Protein AF-A0A356V2R7-F1 (afdb_monomer)

Sequence (114 aa):
MRAAVLNFTGGRENWGCQATSIGLYRFLKHVLNPQGFTKIDTIPYPPSHLQDVWHQKIHGKRIRRILASQDPSLADLKFLEGLCRSRFRHYVDIVKNADVVFFQGEGTMGASKL

pLDDT: mean 82.1, std 17.22, range [33.69, 97.38]

Structure (mmCIF, N/CA/C/O backbone):
data_AF-A0A356V2R7-F1
#
_entry.id   AF-A0A356V2R7-F1
#
loop_
_atom_site.group_PDB
_atom_site.id
_atom_site.type_symbol
_atom_site.label_atom_id
_atom_site.label_alt_id
_atom_site.label_comp_id
_atom_site.label_asym_id
_atom_site.label_entity_id
_atom_site.label_seq_id
_atom_site.pdbx_PDB_ins_code
_atom_site.Cartn_x
_atom_site.Cartn_y
_atom_site.Cartn_z
_atom_site.occupancy
_atom_site.B_iso_or_equiv
_atom_site.auth_seq_id
_atom_site.auth_comp_id
_atom_site.auth_asym_id
_atom_site.auth_atom_id
_atom_site.pdbx_PDB_model_num
ATOM 1 N N . MET A 1 1 ? -12.300 -9.140 13.069 1.00 85.62 1 MET A N 1
ATOM 2 C CA . MET A 1 1 ? -11.908 -8.674 11.725 1.00 85.62 1 MET A CA 1
ATOM 3 C C . MET A 1 1 ? -10.811 -7.622 11.849 1.00 85.62 1 MET A C 1
ATOM 5 O O . MET A 1 1 ? -10.871 -6.794 12.754 1.00 85.62 1 MET A O 1
ATOM 9 N N . ARG A 1 2 ? -9.791 -7.660 10.998 1.00 90.69 2 ARG A N 1
ATOM 10 C CA . ARG A 1 2 ? -8.675 -6.710 10.957 1.00 90.69 2 ARG A CA 1
ATOM 11 C C . ARG A 1 2 ? -8.865 -5.767 9.779 1.00 90.69 2 ARG A C 1
ATOM 13 O O . ARG A 1 2 ? -8.989 -6.222 8.647 1.00 90.69 2 ARG A O 1
ATOM 20 N N . ALA A 1 3 ? -8.861 -4.469 10.045 1.00 91.12 3 ALA A N 1
ATOM 21 C CA . ALA A 1 3 ? -8.908 -3.449 9.009 1.00 91.12 3 ALA A CA 1
ATOM 22 C C . ALA A 1 3 ? -7.549 -2.762 8.860 1.00 91.12 3 ALA A C 1
ATOM 24 O O . ALA A 1 3 ? -6.872 -2.503 9.857 1.00 91.12 3 ALA A O 1
ATOM 25 N N . ALA A 1 4 ? -7.190 -2.409 7.629 1.00 92.44 4 ALA A N 1
ATOM 26 C CA . ALA A 1 4 ? -6.091 -1.496 7.335 1.00 92.44 4 ALA A CA 1
ATOM 27 C C . ALA A 1 4 ? -6.629 -0.238 6.642 1.00 92.44 4 ALA A C 1
ATOM 29 O O . ALA A 1 4 ? -7.406 -0.340 5.696 1.00 92.44 4 ALA A O 1
ATOM 30 N N . VAL A 1 5 ? -6.212 0.943 7.095 1.00 90.25 5 VAL A N 1
ATOM 31 C CA . VAL A 1 5 ? -6.536 2.230 6.460 1.00 90.25 5 VAL A CA 1
ATOM 32 C C . VAL A 1 5 ? -5.282 2.767 5.784 1.00 90.25 5 VAL A C 1
ATOM 34 O O . VAL A 1 5 ? -4.314 3.110 6.463 1.00 90.25 5 VAL A O 1
ATOM 37 N N . LEU A 1 6 ? -5.292 2.820 4.455 1.00 88.75 6 LEU A N 1
ATOM 38 C CA . LEU A 1 6 ? -4.206 3.363 3.639 1.00 88.75 6 LEU A CA 1
ATOM 39 C C . LEU A 1 6 ? -4.332 4.881 3.481 1.00 88.75 6 LEU A C 1
ATOM 41 O O . LEU A 1 6 ? -5.439 5.417 3.501 1.00 88.75 6 LEU A O 1
ATOM 45 N N . ASN A 1 7 ? -3.192 5.545 3.257 1.00 83.38 7 ASN A N 1
ATOM 46 C CA . ASN A 1 7 ? -3.078 6.998 3.083 1.00 83.38 7 ASN A CA 1
ATOM 47 C C . ASN A 1 7 ? -3.623 7.793 4.278 1.00 83.38 7 ASN A C 1
ATOM 49 O O . ASN A 1 7 ? -4.319 8.795 4.124 1.00 83.38 7 ASN A O 1
ATOM 53 N N . PHE A 1 8 ? -3.303 7.347 5.491 1.00 84.12 8 PHE A N 1
ATOM 54 C CA . PHE A 1 8 ? -3.727 8.025 6.706 1.00 84.12 8 PHE A CA 1
ATOM 55 C C . PHE A 1 8 ? -2.965 9.350 6.877 1.00 84.12 8 PHE A C 1
ATOM 57 O O . PHE A 1 8 ? -1.759 9.356 7.131 1.00 84.12 8 PHE A O 1
ATOM 64 N N . THR A 1 9 ? -3.665 10.479 6.768 1.00 78.06 9 THR A N 1
ATOM 65 C CA . THR A 1 9 ? -3.107 11.843 6.892 1.00 78.06 9 THR A CA 1
ATOM 66 C C . THR A 1 9 ? -3.476 12.518 8.218 1.00 78.06 9 THR A C 1
ATOM 68 O O . THR A 1 9 ? -3.119 13.671 8.475 1.00 78.06 9 THR A O 1
ATOM 71 N N . GLY A 1 10 ? -4.162 11.791 9.106 1.00 75.94 10 GLY A N 1
ATOM 72 C CA . GLY A 1 10 ? -4.596 12.285 10.407 1.00 75.94 10 GLY A CA 1
ATOM 73 C C . GLY A 1 10 ? -5.749 13.282 10.298 1.00 75.94 10 GLY A C 1
ATOM 74 O O . GLY A 1 10 ? -6.819 12.951 9.786 1.00 75.94 10 GLY A O 1
ATOM 75 N N . GLY A 1 11 ? -5.549 14.476 10.862 1.00 61.41 11 GLY A N 1
ATOM 76 C CA . GLY A 1 11 ? -6.541 15.556 10.883 1.00 61.41 11 GLY A CA 1
ATOM 77 C C . GLY A 1 11 ? -6.471 16.490 9.678 1.00 61.41 11 GLY A C 1
ATOM 78 O O . GLY A 1 11 ? -7.242 17.440 9.617 1.00 61.41 11 GLY A O 1
ATOM 79 N N . ARG A 1 12 ? -5.546 16.252 8.739 1.00 56.88 12 ARG A N 1
ATOM 80 C CA . ARG A 1 12 ? -5.516 17.008 7.489 1.00 56.88 12 ARG A CA 1
ATOM 81 C C . ARG A 1 12 ? -6.731 16.630 6.652 1.00 56.88 12 ARG A C 1
ATOM 83 O O . ARG A 1 12 ? -7.022 15.452 6.457 1.00 56.88 12 ARG A O 1
ATOM 90 N N . GLU A 1 13 ? -7.434 17.647 6.179 1.00 54.03 13 GLU A N 1
ATOM 91 C CA . GLU A 1 13 ? -8.435 17.480 5.137 1.00 54.03 13 GLU A CA 1
ATOM 92 C C . GLU A 1 13 ? -7.718 17.015 3.870 1.00 54.03 13 GLU A C 1
ATOM 94 O O . GLU A 1 13 ? -6.728 17.614 3.437 1.00 54.03 13 GLU A O 1
ATOM 99 N N . ASN A 1 14 ? -8.190 15.919 3.287 1.00 53.53 14 ASN A N 1
ATOM 100 C CA . ASN A 1 14 ? -7.690 15.480 1.996 1.00 53.53 14 ASN A CA 1
ATOM 101 C C . ASN A 1 14 ? -8.440 16.278 0.927 1.00 53.53 14 ASN A C 1
ATOM 103 O O . ASN A 1 14 ? -9.578 15.952 0.606 1.00 53.53 14 ASN A O 1
ATOM 107 N N . TRP A 1 15 ? -7.799 17.347 0.441 1.00 54.00 15 TRP A N 1
ATOM 108 C CA . TRP A 1 15 ? -8.032 18.038 -0.838 1.00 54.00 15 TRP A CA 1
ATOM 109 C C . TRP A 1 15 ? -9.449 17.877 -1.422 1.00 54.00 15 TRP A C 1
ATOM 111 O O . TRP A 1 15 ? -9.658 17.169 -2.404 1.00 54.00 15 TRP A O 1
ATOM 121 N N . GLY A 1 16 ? -10.424 18.552 -0.802 1.00 47.34 16 GLY A N 1
ATOM 122 C CA . GLY A 1 16 ? -11.814 18.628 -1.276 1.00 47.34 16 GLY A CA 1
ATOM 123 C C . GLY A 1 16 ? -12.794 17.652 -0.615 1.00 47.34 16 GLY A C 1
ATOM 124 O O . GLY A 1 16 ? -13.996 17.764 -0.840 1.00 47.34 16 GLY A O 1
ATOM 125 N N . CYS A 1 17 ? -12.320 16.736 0.232 1.00 50.31 17 CYS A N 1
ATOM 126 C CA . CYS A 1 17 ? -13.164 15.862 1.038 1.00 50.31 17 CYS A CA 1
ATOM 127 C C . CYS A 1 17 ? -13.135 16.312 2.506 1.00 50.31 17 CYS A C 1
ATOM 129 O O . CYS A 1 17 ? -12.089 16.284 3.154 1.00 50.31 17 CYS A O 1
ATOM 131 N N . GLN A 1 18 ? -14.298 16.683 3.054 1.00 52.25 18 GLN A N 1
ATOM 132 C CA . GLN A 1 18 ? -14.465 17.030 4.477 1.00 52.25 18 GLN A CA 1
ATOM 133 C C . GLN A 1 18 ? -14.203 15.833 5.420 1.00 52.25 18 GLN A C 1
ATOM 135 O O . GLN A 1 18 ? -14.112 15.988 6.638 1.00 52.25 18 GLN A O 1
ATOM 140 N N . ALA A 1 19 ? -14.072 14.618 4.872 1.00 60.78 19 ALA A N 1
ATOM 141 C CA . ALA A 1 19 ? -13.756 13.416 5.627 1.00 60.78 19 ALA A CA 1
ATOM 142 C C . ALA A 1 19 ? -12.239 13.288 5.851 1.00 60.78 19 ALA A C 1
ATOM 144 O O . ALA A 1 19 ? -11.492 12.813 4.995 1.00 60.78 19 ALA A O 1
ATOM 145 N N . THR A 1 20 ? -11.783 13.678 7.041 1.00 72.06 20 THR A N 1
ATOM 146 C CA . THR A 1 20 ? -10.406 13.434 7.494 1.00 72.06 20 THR A CA 1
ATOM 147 C C . THR A 1 20 ? -10.168 11.943 7.755 1.00 72.06 20 THR A C 1
ATOM 149 O O . THR A 1 20 ? -11.095 11.197 8.093 1.00 72.06 20 THR A O 1
ATOM 152 N N . SER A 1 21 ? -8.915 11.487 7.673 1.00 75.56 21 SER A N 1
ATOM 153 C CA . SER A 1 21 ? -8.547 10.120 8.077 1.00 75.56 21 SER A CA 1
ATOM 154 C C . SER A 1 21 ? -8.939 9.810 9.529 1.00 75.56 21 SER A C 1
ATOM 156 O O . SER A 1 21 ? -9.336 8.685 9.837 1.00 75.56 21 SER A O 1
ATOM 158 N N . ILE A 1 22 ? -8.909 10.810 10.420 1.00 80.56 22 ILE A N 1
ATOM 159 C CA . ILE A 1 22 ? -9.418 10.686 11.797 1.00 80.56 22 ILE A CA 1
ATOM 160 C C . ILE A 1 22 ? -10.935 10.481 11.830 1.00 80.56 22 ILE A C 1
ATOM 162 O O . ILE A 1 22 ? -11.413 9.671 12.625 1.00 80.56 22 ILE A O 1
ATOM 166 N N . GLY A 1 23 ? -11.693 11.186 10.988 1.00 79.12 23 GLY A N 1
ATOM 167 C CA . GLY A 1 23 ? -13.139 11.003 10.863 1.00 79.12 23 GLY A CA 1
ATOM 168 C C . GLY A 1 23 ? -13.494 9.574 10.457 1.00 79.12 23 GLY A C 1
ATOM 169 O O . GLY A 1 23 ? -14.286 8.924 11.141 1.00 79.12 23 GLY A O 1
ATOM 170 N N . LEU A 1 24 ? -12.824 9.047 9.426 1.00 83.00 24 LEU A N 1
ATOM 171 C CA . LEU A 1 24 ? -12.972 7.650 9.009 1.00 83.00 24 LEU A CA 1
ATOM 172 C C . LEU A 1 24 ? -12.609 6.688 10.146 1.00 83.00 24 LEU A C 1
ATOM 174 O O . LEU A 1 24 ? -13.402 5.818 10.487 1.00 83.00 24 LEU A O 1
ATOM 178 N N . TYR A 1 25 ? -11.451 6.863 10.784 1.00 85.19 25 TYR A N 1
ATOM 179 C CA . TYR A 1 25 ? -11.039 6.003 11.895 1.00 85.19 25 TYR A CA 1
ATOM 180 C C . TYR A 1 25 ? -12.061 5.999 13.038 1.00 85.19 25 TYR A C 1
ATOM 182 O O . TYR A 1 25 ? -12.401 4.937 13.557 1.00 85.19 25 TYR A O 1
ATOM 190 N N . ARG A 1 26 ? -12.593 7.170 13.414 1.00 84.62 26 ARG A N 1
ATOM 191 C CA . ARG A 1 26 ? -13.637 7.285 14.444 1.00 84.62 26 ARG A CA 1
ATOM 192 C C . ARG A 1 26 ? -14.921 6.584 14.022 1.00 84.62 26 ARG A C 1
ATOM 194 O O . ARG A 1 26 ? -15.492 5.864 14.834 1.00 84.62 26 ARG A O 1
ATOM 201 N N . PHE A 1 27 ? -15.348 6.747 12.774 1.00 83.62 27 PHE A N 1
ATOM 202 C CA . PHE A 1 27 ? -16.510 6.046 12.235 1.00 83.62 27 PHE A CA 1
ATOM 203 C C . PHE A 1 27 ? -16.325 4.523 12.308 1.00 83.62 27 PHE A C 1
ATOM 205 O O . PHE A 1 27 ? -17.151 3.828 12.898 1.00 83.62 27 PHE A O 1
ATOM 212 N N . LEU A 1 28 ? -15.192 4.006 11.827 1.00 85.06 28 LEU A N 1
ATOM 213 C CA . LEU A 1 28 ? -14.878 2.576 11.895 1.00 85.06 28 LEU A CA 1
ATOM 214 C C . LEU A 1 28 ? -14.826 2.070 13.348 1.00 85.06 28 LEU A C 1
ATOM 216 O O . LEU A 1 28 ? -15.349 1.002 13.656 1.00 85.06 28 LEU A O 1
ATOM 220 N N . LYS A 1 29 ? -14.230 2.848 14.257 1.00 83.62 29 LYS A N 1
ATOM 221 C CA . LYS A 1 29 ? -14.025 2.469 15.663 1.00 83.62 29 LYS A CA 1
ATOM 222 C C . LYS A 1 29 ? -15.259 2.620 16.554 1.00 83.62 29 LYS A C 1
ATOM 224 O O . LYS A 1 29 ? -15.325 1.961 17.589 1.00 83.62 29 LYS A O 1
ATOM 229 N N . HIS A 1 30 ? -16.201 3.493 16.222 1.00 80.50 30 HIS A N 1
ATOM 230 C CA . HIS A 1 30 ? -17.327 3.801 17.111 1.00 80.50 30 HIS A CA 1
ATOM 231 C C . HIS A 1 30 ? -18.684 3.464 16.507 1.00 80.50 30 HIS A C 1
ATOM 233 O O . HIS A 1 30 ? -19.578 3.071 17.246 1.00 80.50 30 HIS A O 1
ATOM 239 N N . VAL A 1 31 ? -18.829 3.562 15.186 1.00 76.25 31 VAL A N 1
ATOM 240 C CA . VAL A 1 31 ? -20.090 3.259 14.497 1.00 76.25 31 VAL A CA 1
ATOM 241 C C . VAL A 1 31 ? -20.101 1.818 13.996 1.00 76.25 31 VAL A C 1
ATOM 243 O O . VAL A 1 31 ? -21.089 1.119 14.191 1.00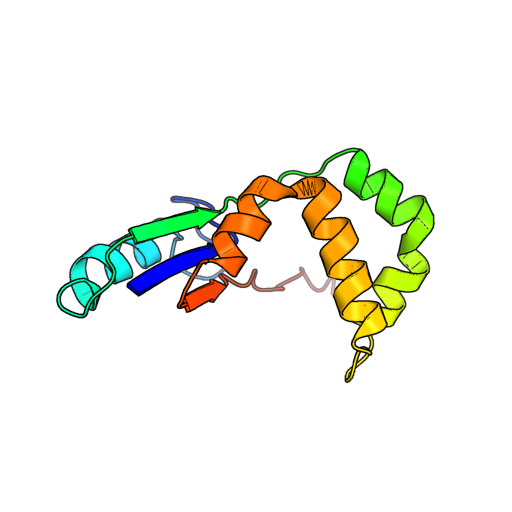 76.25 31 VAL A O 1
ATOM 246 N N . LEU A 1 32 ? -18.990 1.342 13.421 1.00 73.44 32 LEU A N 1
ATOM 247 C CA . LEU A 1 32 ? -18.891 -0.033 12.908 1.00 73.44 32 LEU A CA 1
ATOM 248 C C . LEU A 1 32 ? -18.280 -1.037 13.897 1.00 73.44 32 LEU A C 1
ATOM 250 O O . LEU A 1 32 ? -18.330 -2.240 13.675 1.00 73.44 32 LEU A O 1
ATOM 254 N N . ASN A 1 33 ? -17.701 -0.589 15.009 1.00 63.59 33 ASN A N 1
ATOM 255 C CA . ASN A 1 33 ? -17.074 -1.491 15.980 1.00 63.59 33 ASN A CA 1
ATOM 256 C C . ASN A 1 33 ? -18.044 -2.412 16.747 1.00 63.59 33 ASN A C 1
ATOM 258 O O . ASN A 1 33 ? -17.660 -3.553 17.000 1.00 63.59 33 ASN A O 1
ATOM 262 N N . PRO A 1 34 ? -19.317 -2.043 17.012 1.00 62.00 34 PRO A N 1
ATOM 263 C CA . PRO A 1 34 ? -20.311 -3.022 17.461 1.00 62.00 34 PRO A CA 1
ATOM 264 C C . PRO A 1 34 ? -20.481 -4.218 16.496 1.00 62.00 34 PRO A C 1
ATOM 266 O O . PRO A 1 34 ? -21.120 -5.199 16.858 1.00 62.00 34 PRO A O 1
ATOM 269 N N . GLN A 1 35 ? -19.909 -4.147 15.283 1.00 61.00 35 GLN A N 1
ATOM 270 C CA . GLN A 1 35 ? -20.043 -5.115 14.193 1.00 61.00 35 GLN A CA 1
ATOM 271 C C . GLN A 1 35 ? -18.739 -5.877 13.843 1.00 61.00 35 GLN A C 1
ATOM 273 O O . GLN A 1 35 ? -18.747 -6.642 12.882 1.00 61.00 35 GLN A O 1
ATOM 278 N N . GLY A 1 36 ? -17.633 -5.761 14.606 1.00 67.75 36 GLY A N 1
ATOM 279 C CA . GLY A 1 36 ? -16.594 -6.817 14.588 1.00 67.75 36 GLY A CA 1
ATOM 280 C C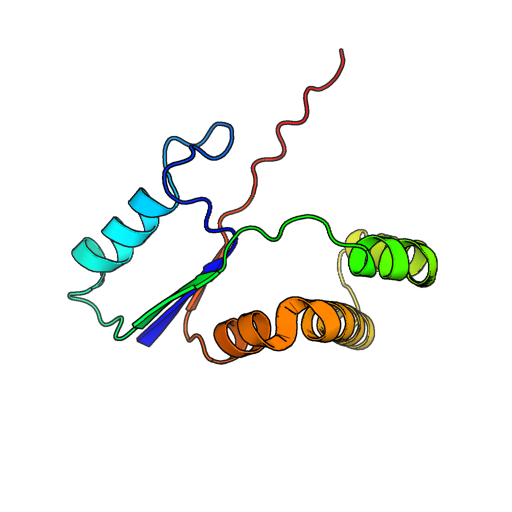 . GLY A 1 36 ? -15.162 -6.495 14.126 1.00 67.75 36 GLY A C 1
ATOM 281 O O . GLY A 1 36 ? -14.429 -7.429 13.769 1.00 67.75 36 GLY A O 1
ATOM 282 N N . PHE A 1 37 ? -14.687 -5.243 14.182 1.00 81.38 37 PHE A N 1
ATOM 283 C CA . PHE A 1 37 ? -13.250 -4.962 14.007 1.00 81.38 37 PHE A CA 1
ATOM 284 C C . PHE A 1 37 ? -12.466 -5.124 15.320 1.00 81.38 37 PHE A C 1
ATOM 286 O O . PHE A 1 37 ? -12.599 -4.332 16.241 1.00 81.38 37 PHE A O 1
ATOM 293 N N . THR A 1 38 ? -11.585 -6.125 15.397 1.00 84.69 38 THR A N 1
ATOM 294 C CA . THR A 1 38 ? -10.715 -6.370 16.564 1.00 84.69 38 THR A CA 1
ATOM 295 C C . THR A 1 38 ? -9.433 -5.542 16.524 1.00 84.69 38 THR A C 1
ATOM 297 O O . THR A 1 38 ? -8.794 -5.333 17.554 1.00 84.69 38 THR A O 1
ATOM 300 N N . LYS A 1 39 ? -9.042 -5.065 15.337 1.00 89.00 39 LYS A N 1
ATOM 301 C CA . LYS A 1 39 ? -7.879 -4.200 15.136 1.00 89.00 39 LYS A CA 1
ATOM 302 C C . LYS A 1 39 ? -8.062 -3.333 13.893 1.00 89.00 39 LYS A C 1
ATOM 304 O O . LYS A 1 39 ? -8.498 -3.832 12.858 1.00 89.00 39 LYS A O 1
ATOM 309 N N . ILE A 1 40 ? -7.687 -2.060 13.999 1.00 90.31 40 ILE A N 1
ATOM 310 C CA . ILE A 1 40 ? -7.630 -1.115 12.879 1.00 90.31 40 ILE A CA 1
ATOM 311 C C . ILE A 1 40 ? -6.205 -0.562 12.826 1.00 90.31 40 ILE A C 1
ATOM 313 O O . ILE A 1 40 ? -5.807 0.198 13.710 1.00 90.31 40 ILE A O 1
ATOM 317 N N . ASP A 1 41 ? -5.440 -0.971 11.819 1.00 93.31 41 ASP A N 1
ATOM 318 C CA . ASP A 1 41 ? -4.091 -0.477 11.553 1.00 93.31 41 ASP A CA 1
ATOM 319 C C . ASP A 1 41 ? -4.150 0.709 10.577 1.00 93.31 41 ASP A C 1
ATOM 321 O O . ASP A 1 41 ? -4.811 0.652 9.542 1.00 93.31 41 ASP A O 1
ATOM 325 N N . THR A 1 42 ? -3.453 1.798 10.893 1.00 90.94 42 THR A N 1
ATOM 326 C CA . THR A 1 42 ? -3.364 2.987 10.034 1.00 90.94 42 THR A CA 1
ATOM 327 C C . THR A 1 42 ? -2.001 3.041 9.364 1.00 90.94 42 THR A C 1
ATOM 329 O O . THR A 1 42 ? -0.975 2.996 10.044 1.00 90.94 42 THR A O 1
ATOM 332 N N . ILE A 1 43 ? -1.983 3.175 8.044 1.00 90.00 43 ILE A N 1
ATOM 333 C CA . ILE A 1 43 ? -0.766 3.253 7.240 1.00 90.00 43 ILE A CA 1
ATOM 334 C C . ILE A 1 43 ? -0.646 4.691 6.731 1.00 90.00 43 ILE A C 1
ATOM 336 O O . ILE A 1 43 ? -1.545 5.153 6.022 1.00 90.00 43 ILE A O 1
ATOM 340 N N . PRO A 1 44 ? 0.420 5.420 7.106 1.00 86.44 44 PRO A N 1
ATOM 341 C CA . PRO A 1 44 ? 0.555 6.824 6.751 1.00 86.44 44 PRO A CA 1
ATOM 342 C C . PRO A 1 44 ? 0.737 6.998 5.245 1.00 86.44 44 PRO A C 1
ATOM 344 O O . PRO A 1 44 ? 1.240 6.103 4.562 1.00 86.44 44 PRO A O 1
ATOM 347 N N . TYR A 1 45 ? 0.384 8.181 4.743 1.00 82.25 45 TYR A N 1
ATOM 348 C CA . TYR A 1 45 ? 0.809 8.585 3.406 1.00 82.25 45 TYR A CA 1
ATOM 349 C C . TYR A 1 45 ? 2.347 8.642 3.360 1.00 82.25 45 TYR A C 1
ATOM 351 O O . TYR A 1 45 ? 2.951 9.369 4.161 1.00 82.25 45 TYR A O 1
ATOM 359 N N . PRO A 1 46 ? 3.004 7.846 2.500 1.00 79.62 46 PRO A N 1
ATOM 360 C CA . PRO A 1 46 ? 4.449 7.722 2.544 1.00 79.62 46 PRO A CA 1
ATOM 361 C C . PRO A 1 46 ? 5.120 9.010 2.042 1.00 79.62 46 PRO A C 1
ATOM 363 O O . PRO A 1 46 ? 4.765 9.510 0.975 1.00 79.62 46 PRO A O 1
ATOM 366 N N . PRO A 1 47 ? 6.122 9.548 2.761 1.00 81.69 47 PRO A N 1
ATOM 367 C CA . PRO A 1 47 ? 6.931 10.635 2.234 1.00 81.69 47 PRO A CA 1
ATOM 368 C C . PRO A 1 47 ? 7.822 10.131 1.093 1.00 81.69 47 PRO A C 1
ATOM 370 O O . PRO A 1 47 ? 8.247 8.969 1.088 1.00 81.69 47 PRO A O 1
ATOM 373 N N . SER A 1 48 ? 8.169 11.035 0.177 1.00 83.44 48 SER A N 1
ATOM 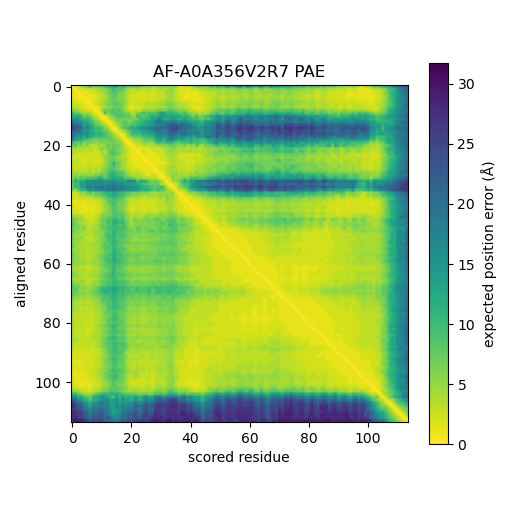374 C CA . SER A 1 48 ? 9.133 10.768 -0.891 1.00 83.44 48 SER A CA 1
ATOM 375 C C . SER A 1 48 ? 10.466 10.265 -0.338 1.00 83.44 48 SER A C 1
ATOM 377 O O . SER A 1 48 ? 10.966 10.761 0.675 1.00 83.44 48 SER A O 1
ATOM 379 N N . HIS A 1 49 ? 11.079 9.310 -1.033 1.00 90.44 49 HIS A N 1
ATOM 380 C CA . HIS A 1 49 ? 12.346 8.712 -0.634 1.00 90.44 49 HIS A CA 1
ATOM 381 C C . HIS A 1 49 ? 13.284 8.465 -1.819 1.00 90.44 49 HIS A C 1
ATOM 383 O O . HIS A 1 49 ? 12.862 8.268 -2.957 1.00 90.44 49 HIS A O 1
ATOM 389 N N . LEU A 1 50 ? 14.591 8.398 -1.546 1.00 92.00 50 LEU A N 1
ATOM 390 C CA . LEU A 1 50 ? 15.620 8.146 -2.565 1.00 92.00 50 LEU A CA 1
ATOM 391 C C . LEU A 1 50 ? 15.410 6.825 -3.315 1.00 92.00 50 LEU A C 1
ATOM 393 O O . LEU A 1 50 ? 15.688 6.726 -4.507 1.00 92.00 50 LEU A O 1
ATOM 397 N N . GLN A 1 51 ? 14.886 5.812 -2.628 1.00 90.94 51 GLN A N 1
ATOM 398 C CA . GLN A 1 51 ? 14.543 4.532 -3.246 1.00 90.94 51 GLN A CA 1
ATOM 399 C C . GLN A 1 51 ? 13.437 4.676 -4.302 1.00 90.94 51 GLN A C 1
ATOM 401 O O . GLN A 1 51 ? 13.475 3.964 -5.300 1.00 90.94 51 GLN A O 1
ATOM 406 N N . ASP A 1 52 ? 12.510 5.624 -4.142 1.00 90.69 52 ASP A N 1
ATOM 407 C CA . ASP A 1 52 ? 11.462 5.889 -5.134 1.00 90.69 52 ASP A CA 1
ATOM 408 C C . ASP A 1 52 ? 12.076 6.507 -6.394 1.00 90.69 52 ASP A C 1
ATOM 410 O O . ASP A 1 52 ? 11.770 6.091 -7.511 1.00 90.69 52 ASP A O 1
ATOM 414 N N . VAL A 1 53 ? 13.033 7.428 -6.220 1.00 92.06 53 VAL A N 1
ATOM 415 C CA . VAL A 1 53 ? 13.823 8.004 -7.322 1.00 92.06 53 VAL A CA 1
ATOM 416 C C . VAL A 1 53 ? 14.615 6.916 -8.048 1.00 92.06 53 VAL A C 1
ATOM 418 O O . VAL A 1 53 ? 14.644 6.874 -9.279 1.00 92.06 53 VAL A O 1
ATOM 421 N N . TRP A 1 54 ? 15.238 6.008 -7.298 1.00 94.50 54 TRP A N 1
ATOM 422 C CA . TRP A 1 54 ? 16.010 4.902 -7.858 1.00 94.50 54 TRP A CA 1
ATOM 423 C C . TRP A 1 54 ? 15.122 3.918 -8.632 1.00 94.50 54 TRP A C 1
ATOM 425 O O . TRP A 1 54 ? 15.412 3.611 -9.792 1.00 94.50 54 TRP A O 1
ATOM 435 N N . HIS A 1 55 ? 13.990 3.503 -8.054 1.00 92.88 55 HIS A N 1
ATOM 436 C CA . HIS A 1 55 ? 12.987 2.693 -8.747 1.00 92.88 55 HIS A CA 1
ATOM 437 C C . HIS A 1 55 ? 12.476 3.394 -10.006 1.00 92.88 55 HIS A C 1
ATOM 439 O O . HIS A 1 55 ? 12.355 2.756 -11.048 1.00 92.88 55 HIS A O 1
ATOM 445 N N . GLN A 1 56 ? 12.230 4.703 -9.958 1.00 92.31 56 GLN A N 1
ATOM 446 C CA . GLN A 1 56 ? 11.783 5.459 -11.124 1.00 92.31 56 GLN A CA 1
ATOM 447 C C . GLN A 1 56 ? 12.852 5.503 -12.223 1.00 92.31 56 GLN A C 1
ATOM 449 O O . GLN A 1 56 ? 12.527 5.344 -13.402 1.00 92.31 56 GLN A O 1
ATOM 454 N N . LYS A 1 57 ? 14.129 5.664 -11.863 1.00 95.44 57 LYS A N 1
ATOM 455 C CA . LYS A 1 57 ? 15.242 5.676 -12.821 1.00 95.44 57 LYS A CA 1
ATOM 456 C C . LYS A 1 57 ? 15.392 4.335 -13.542 1.00 95.44 57 LYS A C 1
ATOM 458 O O . LYS A 1 57 ? 15.589 4.321 -14.754 1.00 95.44 57 LYS A O 1
ATOM 463 N N . ILE A 1 58 ? 15.287 3.222 -12.817 1.00 96.75 58 ILE A N 1
ATOM 464 C CA . ILE A 1 58 ? 15.519 1.879 -13.374 1.00 96.75 58 ILE A CA 1
ATOM 465 C C . ILE A 1 58 ? 14.255 1.309 -14.018 1.00 96.75 58 ILE A C 1
ATOM 467 O O . ILE A 1 58 ? 14.294 0.747 -15.111 1.00 96.75 58 ILE A O 1
ATOM 471 N N . HIS A 1 59 ? 13.115 1.457 -13.352 1.00 96.81 59 HIS A N 1
ATOM 472 C CA . HIS A 1 59 ? 11.875 0.768 -13.689 1.00 96.81 59 HIS A CA 1
ATOM 473 C C . HIS A 1 59 ? 10.756 1.694 -14.169 1.00 96.81 59 HIS A C 1
ATOM 475 O O . HIS A 1 59 ? 9.710 1.200 -14.587 1.00 96.81 59 HIS A O 1
ATOM 481 N N . GLY A 1 60 ? 10.945 3.016 -14.182 1.00 94.69 60 GLY A N 1
ATOM 482 C CA . GLY A 1 60 ? 9.870 3.982 -14.440 1.00 94.69 60 GLY A CA 1
ATOM 483 C C . GLY A 1 60 ? 9.164 3.830 -15.791 1.00 94.69 60 GLY A C 1
ATOM 484 O O . GLY A 1 60 ? 7.978 4.135 -15.903 1.00 94.69 60 GLY A O 1
ATOM 485 N N . LYS A 1 61 ? 9.841 3.330 -16.838 1.00 96.25 61 LYS A N 1
ATOM 486 C CA . LYS A 1 61 ? 9.171 2.981 -18.112 1.00 96.25 61 LYS A CA 1
ATOM 487 C C . LYS A 1 61 ? 8.205 1.805 -17.935 1.00 96.25 61 LYS A C 1
ATOM 489 O O . LYS A 1 61 ? 7.067 1.878 -18.388 1.00 96.25 61 LYS A O 1
ATOM 494 N N . ARG A 1 62 ? 8.643 0.748 -17.243 1.00 96.81 62 ARG A N 1
ATOM 495 C CA . ARG A 1 62 ? 7.820 -0.431 -16.954 1.00 96.81 62 ARG A CA 1
ATOM 496 C C . ARG A 1 62 ? 6.658 -0.073 -16.031 1.00 96.81 62 ARG A C 1
ATOM 498 O O . ARG A 1 62 ? 5.534 -0.422 -16.356 1.00 96.81 62 ARG A O 1
ATOM 505 N N . ILE A 1 63 ? 6.913 0.664 -14.949 1.00 95.81 63 ILE A N 1
ATOM 506 C CA . ILE A 1 63 ? 5.878 1.120 -14.008 1.00 95.81 63 ILE A CA 1
ATOM 507 C C . ILE A 1 63 ? 4.786 1.891 -14.759 1.00 95.81 63 ILE A C 1
ATOM 509 O O . ILE A 1 63 ? 3.622 1.523 -14.668 1.00 95.81 63 ILE A O 1
ATOM 513 N N . ARG A 1 64 ? 5.151 2.892 -15.575 1.00 96.50 64 ARG A N 1
ATOM 514 C CA . ARG A 1 64 ? 4.177 3.669 -16.364 1.00 96.50 64 ARG A CA 1
ATOM 515 C C . ARG A 1 64 ? 3.359 2.809 -17.322 1.00 96.50 64 ARG A C 1
ATOM 517 O O . ARG A 1 64 ? 2.153 2.994 -17.406 1.00 96.50 64 ARG A O 1
ATOM 524 N N . ARG A 1 65 ? 3.995 1.857 -18.009 1.00 97.00 65 ARG A N 1
ATOM 525 C CA . ARG A 1 65 ? 3.293 0.913 -18.889 1.00 97.00 65 ARG A CA 1
ATOM 526 C C . ARG A 1 65 ? 2.271 0.075 -18.118 1.00 97.00 65 ARG A C 1
ATOM 528 O O . ARG A 1 65 ? 1.166 -0.105 -18.604 1.00 97.00 65 ARG A O 1
ATOM 535 N N . ILE A 1 66 ? 2.644 -0.431 -16.940 1.00 96.25 66 ILE A N 1
ATOM 536 C CA . ILE A 1 66 ? 1.748 -1.240 -16.104 1.00 96.25 66 ILE A CA 1
ATOM 537 C C . ILE A 1 66 ? 0.566 -0.394 -15.624 1.00 96.25 66 ILE A C 1
ATOM 539 O O . ILE A 1 66 ? -0.569 -0.828 -15.762 1.00 96.25 66 ILE A O 1
ATOM 543 N N . LEU A 1 67 ? 0.822 0.818 -15.119 1.00 92.38 67 LEU A N 1
ATOM 544 C CA . LEU A 1 67 ? -0.221 1.723 -14.620 1.00 92.38 67 LEU A CA 1
ATOM 545 C C . LEU A 1 67 ? -1.180 2.214 -15.714 1.00 92.38 67 LEU A C 1
ATOM 547 O O . LEU A 1 67 ? -2.321 2.540 -15.414 1.00 92.38 67 LEU A O 1
ATOM 551 N N . ALA A 1 68 ? -0.726 2.279 -16.967 1.00 94.69 68 ALA A N 1
ATOM 552 C CA . ALA A 1 68 ? -1.569 2.622 -18.112 1.00 94.69 68 ALA A CA 1
ATOM 553 C C . ALA A 1 68 ? -2.339 1.416 -18.685 1.00 94.69 68 ALA A C 1
ATOM 555 O O . ALA A 1 68 ? -3.179 1.597 -19.564 1.00 94.69 68 ALA A O 1
ATOM 556 N N . SER A 1 69 ? -2.042 0.193 -18.232 1.00 94.94 69 SER A N 1
ATOM 557 C CA . SER A 1 69 ? -2.733 -1.012 -18.689 1.00 94.94 69 SER A CA 1
ATOM 558 C C . SER A 1 69 ? -4.084 -1.146 -17.996 1.00 94.94 69 SER A C 1
ATOM 560 O O . SER A 1 69 ? -4.159 -1.060 -16.773 1.00 94.94 69 SER A O 1
ATOM 562 N N . GLN A 1 70 ? -5.140 -1.421 -18.764 1.00 94.50 70 GLN A N 1
ATOM 563 C 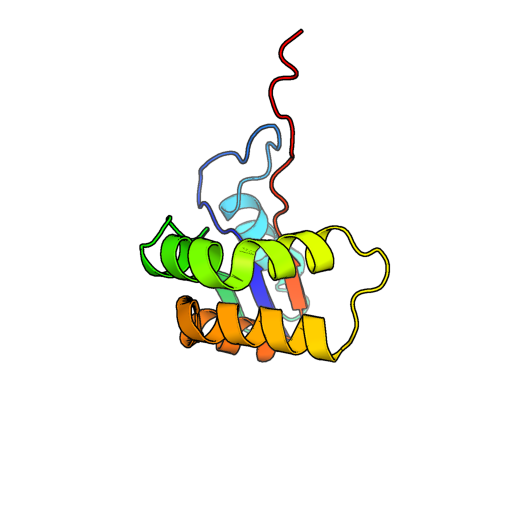CA . GLN A 1 70 ? -6.449 -1.774 -18.201 1.00 94.50 70 GLN A CA 1
ATOM 564 C C . GLN A 1 70 ? -6.440 -3.166 -17.557 1.00 94.50 70 GLN A C 1
ATOM 566 O O . GLN A 1 70 ? -7.155 -3.391 -16.587 1.00 94.50 70 GLN A O 1
ATOM 571 N N . ASP A 1 71 ? -5.604 -4.071 -18.074 1.00 95.31 71 ASP A N 1
ATOM 572 C CA . ASP A 1 71 ? -5.459 -5.439 -17.577 1.00 95.31 71 ASP A CA 1
ATOM 573 C C . ASP A 1 71 ? -3.967 -5.777 -17.393 1.00 95.31 71 ASP A C 1
ATOM 575 O O . ASP A 1 71 ? -3.304 -6.310 -18.290 1.00 95.31 71 ASP A O 1
ATOM 579 N N . PRO A 1 72 ? -3.337 -5.323 -16.296 1.00 95.44 72 PRO A N 1
ATOM 580 C CA . PRO A 1 72 ? -1.946 -5.644 -16.009 1.00 95.44 72 PRO A CA 1
ATOM 581 C C . PRO A 1 72 ? -1.781 -7.136 -15.690 1.00 95.44 72 PRO A C 1
ATOM 583 O O . PRO A 1 72 ? -2.497 -7.704 -14.869 1.00 95.44 72 PRO A O 1
ATOM 586 N N . SER A 1 73 ? -0.765 -7.767 -16.283 1.00 97.25 73 SER A N 1
ATOM 587 C CA . SER A 1 73 ? -0.491 -9.189 -16.051 1.00 97.25 73 SER A CA 1
ATOM 588 C C . SER A 1 73 ? -0.161 -9.491 -14.582 1.00 97.25 73 SER A C 1
ATOM 590 O O . SER A 1 73 ? 0.406 -8.662 -13.866 1.00 97.25 73 SER A O 1
ATOM 592 N N . LEU A 1 74 ? -0.389 -10.732 -14.134 1.00 96.62 74 LEU A N 1
ATOM 593 C CA . LEU A 1 74 ? 0.015 -11.166 -12.788 1.00 96.62 74 LEU A CA 1
ATOM 594 C C . LEU A 1 74 ? 1.517 -10.946 -12.524 1.00 96.62 74 LEU A C 1
ATOM 596 O O . LEU A 1 74 ? 1.915 -10.617 -11.407 1.00 96.62 74 LEU A O 1
ATOM 600 N N . ALA A 1 75 ? 2.364 -11.120 -13.542 1.00 97.38 75 ALA A N 1
ATOM 601 C CA . ALA A 1 75 ? 3.799 -10.872 -13.431 1.00 97.38 75 ALA A CA 1
ATOM 602 C C . ALA A 1 75 ? 4.115 -9.386 -13.197 1.00 97.38 75 ALA A C 1
ATOM 604 O O . ALA A 1 75 ? 5.054 -9.059 -12.470 1.00 97.38 75 ALA A O 1
ATOM 605 N N . ASP A 1 76 ? 3.330 -8.486 -13.785 1.00 97.25 76 ASP A N 1
ATOM 606 C CA . ASP A 1 76 ? 3.443 -7.049 -13.559 1.00 97.25 76 ASP A CA 1
ATOM 607 C C . ASP A 1 76 ? 2.945 -6.647 -12.170 1.00 97.25 76 ASP A C 1
ATOM 609 O O . ASP A 1 76 ? 3.617 -5.872 -11.489 1.00 97.25 76 ASP A O 1
ATOM 613 N N . LEU A 1 77 ? 1.846 -7.238 -11.699 1.00 96.06 77 LEU A N 1
ATOM 614 C CA . LEU A 1 77 ? 1.359 -7.031 -10.334 1.00 96.06 77 LEU A CA 1
ATOM 615 C C . LEU A 1 77 ? 2.380 -7.508 -9.292 1.00 96.06 77 LEU A C 1
ATOM 617 O O . LEU A 1 77 ? 2.718 -6.759 -8.378 1.00 96.06 77 LEU A O 1
ATOM 621 N N . LYS A 1 78 ? 2.955 -8.705 -9.470 1.00 96.69 78 LYS A N 1
ATOM 622 C CA . LYS A 1 78 ? 4.032 -9.225 -8.604 1.00 96.69 78 LYS A CA 1
ATOM 623 C C . LYS A 1 78 ? 5.278 -8.346 -8.639 1.00 96.69 78 LYS A C 1
ATOM 625 O O . LYS A 1 78 ? 5.955 -8.186 -7.625 1.00 96.69 78 LYS A O 1
ATOM 630 N N . PHE A 1 79 ? 5.594 -7.779 -9.800 1.00 97.31 79 PHE A N 1
ATOM 631 C CA . PHE A 1 79 ? 6.697 -6.839 -9.934 1.00 97.31 79 PHE A CA 1
ATOM 632 C C . PHE A 1 79 ? 6.449 -5.561 -9.118 1.00 97.31 79 PHE A C 1
ATOM 634 O O . PHE A 1 79 ? 7.317 -5.174 -8.334 1.00 97.31 79 PHE A O 1
ATOM 641 N N . LEU A 1 80 ? 5.270 -4.941 -9.249 1.00 95.50 80 LEU A N 1
ATOM 642 C CA . LEU A 1 80 ? 4.901 -3.763 -8.456 1.00 95.50 80 LEU A CA 1
ATOM 643 C C . LEU A 1 80 ? 4.883 -4.077 -6.955 1.00 95.50 80 LE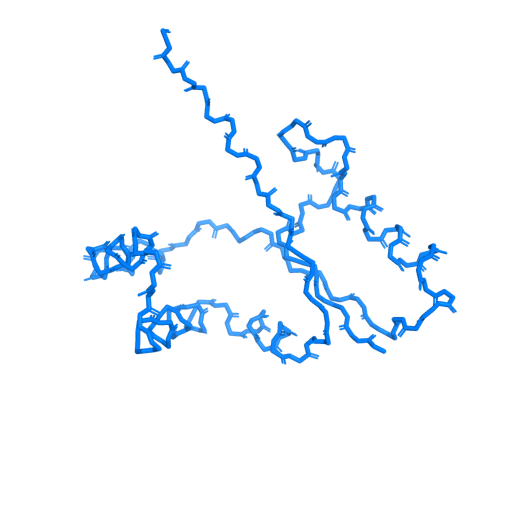U A C 1
ATOM 645 O O . LEU A 1 80 ? 5.447 -3.320 -6.166 1.00 95.50 80 LEU A O 1
ATOM 649 N N . GLU A 1 81 ? 4.329 -5.226 -6.564 1.00 94.56 81 GLU A N 1
ATOM 650 C CA . GLU A 1 81 ? 4.356 -5.697 -5.178 1.00 94.56 81 GLU A CA 1
ATOM 651 C C . GLU A 1 81 ? 5.795 -5.824 -4.657 1.00 94.56 81 GLU A C 1
ATOM 653 O O . GLU A 1 81 ? 6.082 -5.418 -3.532 1.00 94.56 81 GLU A O 1
ATOM 658 N N . GLY A 1 82 ? 6.722 -6.335 -5.473 1.00 95.75 82 GLY A N 1
ATOM 659 C CA . GLY A 1 82 ? 8.142 -6.427 -5.133 1.00 95.75 82 GLY A CA 1
ATOM 660 C C . GLY A 1 82 ? 8.764 -5.068 -4.802 1.00 95.75 82 GLY A C 1
ATOM 661 O O . GLY A 1 82 ? 9.433 -4.939 -3.773 1.00 95.75 82 GLY A O 1
ATOM 662 N N . LEU A 1 83 ? 8.487 -4.045 -5.618 1.00 94.81 83 LEU A N 1
ATOM 663 C CA . LEU A 1 83 ? 8.943 -2.670 -5.368 1.00 94.81 83 LEU A CA 1
ATOM 664 C C . LEU A 1 83 ? 8.311 -2.080 -4.099 1.00 94.81 83 LEU A C 1
ATOM 666 O O . LEU A 1 83 ? 8.990 -1.433 -3.299 1.00 94.81 83 LEU A O 1
ATOM 670 N N . CYS A 1 84 ? 7.019 -2.327 -3.875 1.00 92.69 84 CYS A N 1
ATOM 671 C CA . CYS A 1 84 ? 6.341 -1.899 -2.654 1.00 92.69 84 CYS A CA 1
ATOM 672 C C . CYS A 1 84 ? 6.932 -2.590 -1.421 1.00 92.69 84 CYS A C 1
ATOM 674 O O . CYS A 1 84 ? 7.208 -1.928 -0.425 1.00 92.69 84 CYS A O 1
ATOM 676 N N . ARG A 1 85 ? 7.195 -3.901 -1.472 1.00 94.19 85 ARG A N 1
ATOM 677 C CA . ARG A 1 85 ? 7.786 -4.653 -0.353 1.00 94.19 85 ARG A CA 1
ATOM 678 C C . ARG A 1 85 ? 9.213 -4.231 -0.050 1.00 94.19 85 ARG A C 1
ATOM 680 O O . ARG A 1 85 ? 9.597 -4.248 1.118 1.00 94.19 85 ARG A O 1
ATOM 687 N N . SER A 1 86 ? 10.008 -3.861 -1.051 1.00 93.81 86 SER A N 1
ATOM 688 C CA . SER A 1 86 ? 11.379 -3.402 -0.806 1.00 93.81 86 SER A CA 1
ATOM 689 C C . SER A 1 86 ? 11.423 -2.057 -0.084 1.00 93.81 86 SER A C 1
ATOM 691 O O . SER A 1 86 ? 12.407 -1.782 0.597 1.00 93.81 86 SER A O 1
ATOM 693 N N . ARG A 1 87 ? 10.384 -1.225 -0.230 1.00 91.69 87 ARG A N 1
ATOM 694 C CA . ARG A 1 87 ? 10.298 0.104 0.390 1.00 91.69 87 ARG A CA 1
ATOM 695 C C . ARG A 1 87 ? 9.472 0.119 1.680 1.00 91.69 87 ARG A C 1
ATOM 697 O O . ARG A 1 87 ? 9.843 0.780 2.644 1.00 91.69 87 ARG A O 1
ATOM 704 N N . PHE A 1 88 ? 8.369 -0.620 1.702 1.00 93.25 88 PHE A N 1
ATOM 705 C CA . PHE A 1 88 ? 7.304 -0.532 2.702 1.00 93.25 88 PHE A CA 1
ATOM 706 C C . PHE A 1 88 ? 6.980 -1.889 3.336 1.00 93.25 88 PHE A C 1
ATOM 708 O O . PHE A 1 88 ? 5.831 -2.124 3.699 1.00 93.25 88 PHE A O 1
ATOM 715 N N . ARG A 1 89 ? 7.966 -2.794 3.465 1.00 92.81 89 ARG A N 1
ATOM 716 C CA . ARG A 1 89 ? 7.780 -4.182 3.943 1.00 92.81 89 ARG A CA 1
ATOM 717 C C . ARG A 1 89 ? 6.769 -4.300 5.085 1.00 92.81 89 ARG A C 1
ATOM 719 O O . ARG A 1 89 ? 5.773 -4.992 4.937 1.00 92.81 89 ARG A O 1
ATOM 726 N N . HIS A 1 90 ? 7.003 -3.559 6.167 1.00 93.00 90 HIS A N 1
ATOM 727 C CA . HIS A 1 90 ? 6.148 -3.574 7.351 1.00 93.00 90 HIS A CA 1
ATOM 728 C C . HIS A 1 90 ? 4.678 -3.243 7.037 1.00 93.00 90 HIS A C 1
ATOM 730 O O . HIS A 1 90 ? 3.777 -3.942 7.489 1.00 93.00 90 HIS A O 1
ATOM 736 N N . TYR A 1 91 ? 4.427 -2.216 6.221 1.00 93.25 91 TYR A N 1
ATOM 737 C CA . TYR A 1 91 ? 3.070 -1.828 5.838 1.00 93.25 91 TYR A CA 1
ATOM 738 C C . TYR A 1 91 ? 2.431 -2.819 4.865 1.00 93.25 91 TYR A C 1
ATOM 740 O O . TYR A 1 91 ? 1.244 -3.103 4.994 1.00 93.25 91 TYR A O 1
ATOM 748 N N . VAL A 1 92 ? 3.198 -3.399 3.937 1.00 93.06 92 VAL A N 1
ATO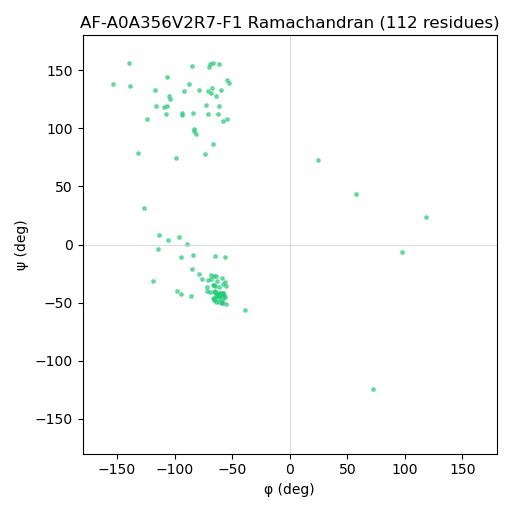M 749 C CA . VAL A 1 92 ? 2.682 -4.456 3.050 1.00 93.06 92 VAL A CA 1
ATOM 750 C C . VAL A 1 92 ? 2.240 -5.672 3.859 1.00 93.06 92 VAL A C 1
ATOM 752 O O . VAL A 1 92 ? 1.177 -6.229 3.593 1.00 93.06 92 VAL A O 1
ATOM 755 N N . ASP A 1 93 ? 3.014 -6.056 4.872 1.00 94.31 93 ASP A N 1
ATOM 756 C CA . ASP A 1 93 ? 2.662 -7.176 5.742 1.00 94.31 93 ASP A CA 1
ATOM 757 C C . ASP A 1 93 ? 1.383 -6.877 6.545 1.00 94.31 93 ASP A C 1
ATOM 759 O O . ASP A 1 93 ? 0.550 -7.763 6.723 1.00 94.31 93 ASP A O 1
ATOM 763 N N . ILE A 1 94 ? 1.160 -5.629 6.972 1.00 93.94 94 ILE A N 1
ATOM 764 C CA . ILE A 1 94 ? -0.108 -5.215 7.597 1.00 93.94 94 ILE A CA 1
ATOM 765 C C . ILE A 1 94 ? -1.282 -5.381 6.624 1.00 93.94 94 ILE A C 1
ATOM 767 O O . ILE A 1 94 ? -2.282 -5.993 6.992 1.00 93.94 94 ILE A O 1
ATOM 771 N N . VAL A 1 95 ? -1.156 -4.878 5.390 1.00 93.56 95 VAL A N 1
ATOM 772 C CA . VAL A 1 95 ? -2.220 -4.946 4.370 1.00 93.56 95 VAL A CA 1
ATOM 773 C C . VAL A 1 95 ? -2.569 -6.389 4.025 1.00 93.56 95 VAL A C 1
ATOM 775 O O . VAL A 1 95 ? -3.742 -6.734 3.955 1.00 93.56 95 VAL A O 1
ATOM 778 N N . LYS A 1 96 ? -1.564 -7.253 3.853 1.00 93.12 96 LYS A N 1
ATOM 779 C CA . LYS A 1 96 ? -1.777 -8.672 3.532 1.00 93.12 96 LYS A CA 1
ATOM 780 C C . LYS A 1 96 ? -2.499 -9.455 4.624 1.00 93.12 96 LYS A C 1
ATOM 782 O O . LYS A 1 96 ? -3.136 -10.455 4.320 1.00 93.12 96 LYS A O 1
ATOM 787 N N . ASN A 1 97 ? -2.364 -9.025 5.875 1.00 94.31 97 ASN A N 1
ATOM 788 C CA . ASN A 1 97 ? -3.014 -9.646 7.027 1.00 94.31 97 ASN A CA 1
ATOM 789 C C . ASN A 1 97 ? -4.330 -8.947 7.413 1.00 94.31 97 ASN A C 1
ATOM 791 O O . ASN A 1 97 ? -4.887 -9.239 8.475 1.00 94.31 97 ASN A O 1
ATOM 795 N N . ALA A 1 98 ? -4.791 -7.978 6.619 1.00 93.50 98 ALA A N 1
ATOM 796 C CA . ALA A 1 98 ? -6.070 -7.321 6.825 1.00 93.50 98 ALA A CA 1
ATOM 797 C C . ALA A 1 98 ? -7.182 -8.106 6.121 1.00 93.50 98 ALA A C 1
ATOM 799 O O . ALA A 1 98 ? -7.024 -8.534 4.982 1.00 93.50 98 ALA A O 1
ATOM 800 N N . ASP A 1 99 ? -8.323 -8.243 6.791 1.00 92.00 99 ASP A N 1
ATOM 801 C CA . ASP A 1 99 ? -9.538 -8.800 6.192 1.00 92.00 99 ASP A CA 1
ATOM 802 C C . ASP A 1 99 ? -10.208 -7.767 5.271 1.00 92.00 99 ASP A C 1
ATOM 804 O O . ASP A 1 99 ? -10.867 -8.117 4.296 1.00 92.00 99 ASP A O 1
ATOM 808 N N . VAL A 1 100 ? -10.043 -6.475 5.590 1.00 91.12 100 VAL A N 1
ATOM 809 C CA . VAL A 1 100 ? -10.591 -5.346 4.829 1.00 91.12 100 VAL A CA 1
ATOM 810 C C . VAL A 1 100 ? -9.557 -4.229 4.733 1.00 91.12 100 VAL A C 1
ATOM 812 O O . VAL A 1 100 ? -8.923 -3.856 5.723 1.00 91.12 100 VAL A O 1
ATOM 815 N N . VAL A 1 101 ? -9.418 -3.650 3.541 1.00 90.50 101 VAL A N 1
ATOM 816 C CA . VAL A 1 101 ? -8.536 -2.508 3.285 1.00 90.50 101 VAL A CA 1
ATOM 817 C C . VAL A 1 101 ? -9.376 -1.312 2.858 1.00 90.50 101 VAL A C 1
ATOM 819 O O . VAL A 1 101 ? -10.051 -1.346 1.833 1.00 90.50 101 VAL A O 1
ATOM 822 N N . PHE A 1 102 ? -9.307 -0.235 3.635 1.00 88.00 102 PHE A N 1
ATOM 823 C CA . PHE A 1 102 ? -9.894 1.053 3.295 1.00 88.00 102 PHE A CA 1
ATOM 824 C C . PHE A 1 102 ? -8.833 1.914 2.619 1.00 88.00 102 PHE A C 1
ATOM 826 O O . PHE A 1 102 ? -7.866 2.344 3.251 1.00 88.00 102 PHE A O 1
ATOM 833 N N . PHE A 1 103 ? -9.011 2.167 1.327 1.00 83.50 103 PHE A N 1
ATOM 834 C CA . PHE A 1 103 ? -8.150 3.070 0.577 1.00 83.50 103 PHE A CA 1
ATOM 835 C C . PHE A 1 103 ? -8.747 4.475 0.569 1.00 83.50 103 PHE A C 1
ATOM 837 O O . PHE A 1 103 ? -9.796 4.708 -0.032 1.00 83.50 103 PHE A O 1
ATOM 844 N N . GLN A 1 104 ? -8.077 5.422 1.226 1.00 76.25 104 GLN A N 1
ATOM 845 C CA . GLN A 1 104 ? -8.407 6.832 1.066 1.00 76.25 104 GLN A CA 1
ATOM 846 C C . GLN A 1 104 ? -7.736 7.332 -0.213 1.00 76.25 104 GLN A C 1
ATOM 848 O O . GLN A 1 104 ? -6.549 7.667 -0.225 1.00 76.25 104 GLN A O 1
ATOM 853 N N . GLY A 1 105 ? -8.501 7.311 -1.305 1.00 63.25 105 GLY A N 1
ATOM 854 C CA . GLY A 1 105 ? -8.064 7.868 -2.576 1.00 63.25 105 GLY A CA 1
ATOM 855 C C . GLY A 1 105 ? -7.750 9.351 -2.427 1.00 63.25 105 GLY A C 1
ATOM 856 O O . GLY A 1 105 ? -8.528 10.103 -1.841 1.00 63.25 105 GLY A O 1
ATOM 857 N N . GLU A 1 106 ? -6.606 9.769 -2.957 1.00 59.75 106 GLU A N 1
ATOM 858 C CA . GLU A 1 106 ? -6.365 11.183 -3.198 1.00 59.75 106 GLU A CA 1
ATOM 859 C C . GLU A 1 106 ? -7.232 11.607 -4.385 1.00 59.75 106 GLU A C 1
ATOM 861 O O . GLU A 1 106 ? -7.122 11.054 -5.482 1.00 59.75 106 GLU A O 1
ATOM 866 N N . GLY A 1 107 ? -8.126 12.570 -4.160 1.00 46.22 107 GLY A N 1
ATOM 867 C CA . GLY A 1 107 ? -8.852 13.217 -5.241 1.00 46.22 107 GLY A CA 1
ATOM 868 C C . GLY A 1 107 ? -7.853 13.925 -6.148 1.00 46.22 107 GLY A C 1
ATOM 869 O O . GLY A 1 107 ? -7.223 14.903 -5.753 1.00 46.22 107 GLY A O 1
ATOM 870 N N . THR A 1 108 ? -7.698 13.438 -7.374 1.00 37.75 108 THR A N 1
ATOM 871 C CA . THR A 1 108 ? -6.968 14.150 -8.422 1.00 37.75 108 THR A CA 1
ATOM 872 C C . THR A 1 108 ? -7.837 15.311 -8.911 1.00 37.75 108 THR A C 1
ATOM 874 O O . THR A 1 108 ? -8.461 15.235 -9.960 1.00 37.75 108 THR A O 1
ATOM 877 N N . MET A 1 109 ? -7.895 16.407 -8.160 1.00 40.19 109 MET A N 1
ATOM 878 C CA . MET A 1 109 ? -8.174 17.721 -8.743 1.00 40.19 109 MET A CA 1
ATOM 879 C C . MET A 1 109 ? -6.821 18.399 -8.902 1.00 40.19 109 MET A C 1
ATOM 881 O O . MET A 1 109 ? -6.434 19.267 -8.123 1.00 40.19 109 MET A O 1
ATOM 885 N N . GLY A 1 110 ? -6.052 17.954 -9.900 1.00 33.69 110 GLY A N 1
ATOM 886 C CA . GLY A 1 110 ? -5.005 18.820 -10.418 1.00 33.69 110 GLY A CA 1
ATOM 887 C C . GLY A 1 110 ? -5.660 20.149 -10.781 1.00 33.69 110 GLY A C 1
ATOM 888 O O . GLY A 1 110 ? -6.761 20.157 -11.335 1.00 33.69 110 GLY A O 1
ATOM 889 N N . ALA A 1 111 ? -5.011 21.271 -10.480 1.00 35.59 111 ALA A N 1
ATOM 890 C CA . ALA A 1 111 ? -5.333 22.480 -11.212 1.00 35.59 111 ALA A CA 1
ATOM 891 C C . ALA A 1 111 ? -5.163 22.133 -12.698 1.00 35.59 111 ALA A C 1
ATOM 893 O O . ALA A 1 111 ? -4.040 21.922 -13.166 1.00 35.59 111 ALA A O 1
ATOM 894 N N . SER A 1 112 ? -6.273 22.011 -13.427 1.00 39.62 112 SER A N 1
ATOM 895 C CA . SER A 1 112 ? -6.237 22.229 -14.861 1.00 39.62 112 SER A CA 1
ATOM 896 C C . SER A 1 112 ? -5.719 23.651 -15.000 1.00 39.62 112 SER A C 1
ATOM 898 O O . SER A 1 112 ? -6.395 24.603 -14.614 1.00 39.62 112 SER A O 1
ATOM 900 N N . LYS A 1 113 ? -4.460 23.788 -15.417 1.00 38.62 113 LYS A N 1
ATOM 901 C CA . LYS A 1 113 ? -3.974 25.057 -15.939 1.00 38.62 113 LYS A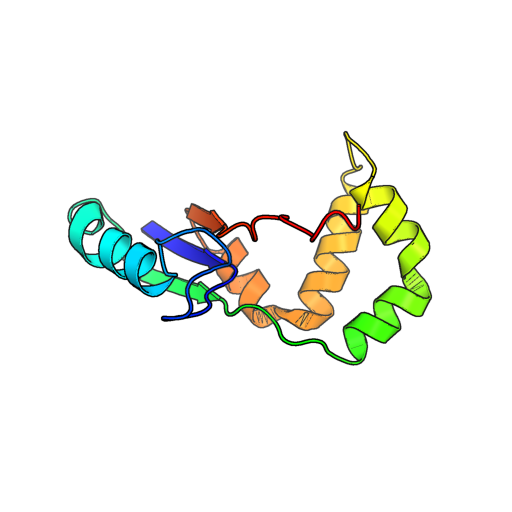 CA 1
ATOM 902 C C . LYS A 1 113 ? -4.733 25.275 -17.250 1.00 38.62 113 LYS A C 1
ATOM 904 O O . LYS A 1 113 ? -4.282 24.798 -18.289 1.00 38.62 113 LYS A O 1
ATOM 909 N N . LEU A 1 114 ? -5.919 25.871 -17.146 1.00 37.72 114 LEU A N 1
ATOM 910 C CA . LEU A 1 114 ? -6.471 26.731 -18.187 1.00 37.72 114 LEU A CA 1
ATOM 911 C C . LEU A 1 114 ? -5.712 28.059 -18.145 1.00 37.72 114 LEU A C 1
ATOM 913 O O . LEU A 1 114 ? -5.415 28.519 -17.016 1.00 37.72 114 LEU A O 1
#

Foldseek 3Di:
DEEEEEAQPDPDDQDPHPQHSVNVVCCCVPVCVVPDHPYYHYDHDDDDDPLVVVCCVPCVVVVVVQVPDPDRDPVSVVVVVVSCCVPPVVVSVSVVPGPYYHYPDRPPPDPPPD

Radius of gyration: 16.44 Å; Cα contacts (8 Å, |Δi|>4): 116; chains: 1; bounding box: 36×38×36 Å

Nearest PDB structures (foldseek):
  5hmm-assembly1_A  TM=2.816E-01  e=7.359E-01  Tequintavirus T5

Mean predicted aligned error: 7.69 Å

Solvent-accessible surface area (backbone atoms only — not comparable to full-atom 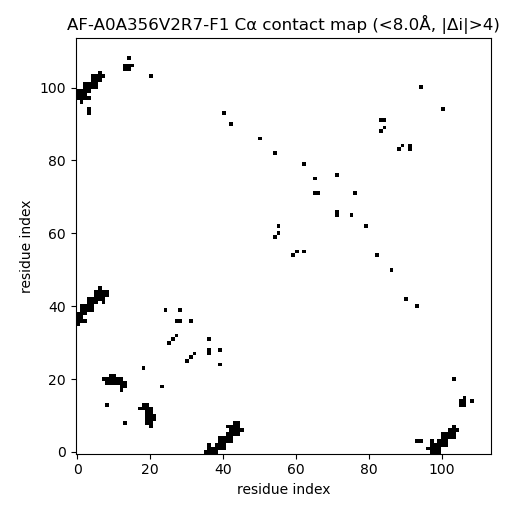values): 6763 Å² total; per-residue (Å²): 78,33,35,27,35,41,52,35,60,41,82,48,62,53,74,93,38,92,68,17,45,47,54,50,52,48,42,50,63,66,71,45,32,92,75,48,58,79,42,78,49,77,37,60,57,79,76,91,52,72,66,55,55,50,46,42,72,78,41,36,71,58,53,52,53,4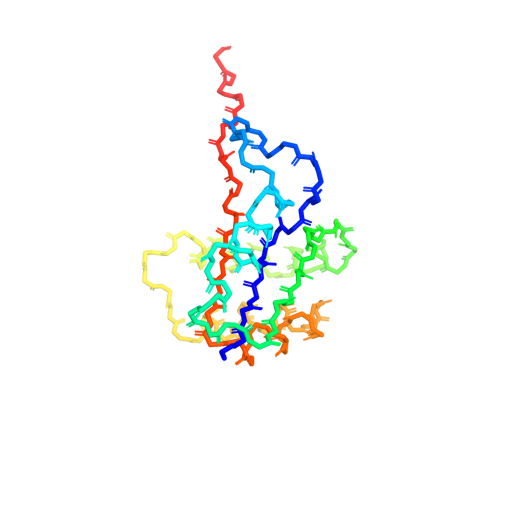5,74,70,40,95,77,58,50,71,70,53,51,53,48,53,50,52,57,48,41,77,74,39,42,74,59,49,56,50,52,73,68,29,80,41,76,46,74,58,76,80,67,84,74,68,80,76,84,121

Secondary structure (DSSP, 8-state):
-EEEEEEE-TTS-BTTBS--HHHHHHIIIIISGGG--SEEEEEEPPPP-HHHHHHHHHHHHHHHHHHT-SS--HHHHHHHHHHHHHHHHHHHHHHHT-SEEEE-----------